Protein AF-A0A3S4GPA3-F1 (afdb_monomer_lite)

InterPro domains:
  IPR001967 Peptidase S11, D-alanyl-D-alanine carboxypeptidase A, N-terminal [PF00768] (3-70)
  IPR012338 Beta-lactamase/transpeptidase-like [G3DSA:3.40.710.10] (2-75)
  IPR012338 Beta-lactamase/transpeptidase-like [SSF56601] (4-69)

Radius of gyration: 16.52 Å; chains: 1; bounding box: 46×34×31 Å

Foldseek 3Di:
DCPPQPQPPADDPDPVPDDDVPGDGDPVNVVSVVVCCCPVPVVVVVVLLDQWDADPNDIDGRPPCVSVDPVPPDDD

pLDDT: mean 73.94, std 10.99, range [41.53, 86.06]

Secondary structure (DSSP, 8-state):
--TTTT-TT-B---SS----TT-B--HHHHHHHHHHHHHH-HHHHHHTT-SEEEETTEEEE-S-GGGG--TTSS--

Organism: Salmonella enterica I (NCBI:txid59201)

Sequence (76 aa):
MRNDWGLTNTTFQTVHGLDAPGQFSTARDMALLGKALIHDVPDEYAIHKEKEFTFNNIRQPNRNRLLWSTICMSTA

Structure (mmCIF, N/CA/C/O backbone):
data_AF-A0A3S4GPA3-F1
#
_entry.id   AF-A0A3S4GPA3-F1
#
loop_
_atom_site.group_PDB
_atom_site.id
_atom_site.type_symbol
_atom_site.label_atom_id
_atom_site.label_alt_id
_atom_site.label_comp_id
_atom_site.label_asym_id
_atom_site.label_entity_id
_atom_site.label_seq_id
_atom_site.pdbx_PDB_ins_code
_atom_site.Cartn_x
_atom_site.Cartn_y
_atom_site.Cartn_z
_atom_site.occupancy
_atom_site.B_iso_or_equiv
_atom_site.auth_seq_id
_atom_site.auth_comp_id
_atom_site.auth_asym_id
_atom_site.auth_atom_id
_atom_site.pdbx_PDB_model_num
ATOM 1 N N . MET A 1 1 ? -18.698 -3.048 1.781 1.00 49.59 1 MET A N 1
ATOM 2 C CA . MET A 1 1 ? -17.307 -2.539 1.706 1.00 49.59 1 MET A CA 1
ATOM 3 C C . MET A 1 1 ? -16.550 -2.651 3.033 1.00 49.59 1 MET A C 1
ATOM 5 O O . MET A 1 1 ? -15.566 -3.366 3.036 1.00 49.59 1 MET A O 1
ATOM 9 N N . ARG A 1 2 ? -16.953 -2.040 4.168 1.00 51.62 2 ARG A N 1
ATOM 10 C CA . ARG A 1 2 ? -16.208 -2.191 5.453 1.00 51.62 2 ARG A CA 1
ATOM 11 C C . ARG A 1 2 ? -16.397 -3.557 6.144 1.00 51.62 2 ARG A C 1
ATOM 13 O O . ARG A 1 2 ? -15.500 -4.039 6.820 1.00 51.62 2 ARG A O 1
ATOM 20 N N . ASN A 1 3 ? -17.563 -4.176 5.956 1.00 53.88 3 ASN A N 1
ATOM 21 C CA . ASN A 1 3 ? -17.989 -5.360 6.712 1.00 53.88 3 ASN A CA 1
ATOM 22 C C . ASN A 1 3 ? -17.595 -6.704 6.084 1.00 53.88 3 ASN A C 1
ATOM 24 O O . ASN A 1 3 ? -17.688 -7.725 6.754 1.00 53.88 3 ASN A O 1
ATOM 28 N N . ASP A 1 4 ? -17.147 -6.713 4.830 1.00 61.25 4 ASP A N 1
ATOM 29 C CA . ASP A 1 4 ? -16.937 -7.964 4.093 1.00 61.25 4 ASP A CA 1
ATOM 30 C C . ASP A 1 4 ? -15.551 -8.576 4.379 1.00 61.25 4 ASP A C 1
ATOM 32 O O . ASP A 1 4 ? -15.343 -9.765 4.164 1.00 61.25 4 ASP A O 1
ATOM 36 N N . TRP A 1 5 ? -14.596 -7.775 4.879 1.00 60.91 5 TRP A N 1
ATOM 37 C CA . TRP A 1 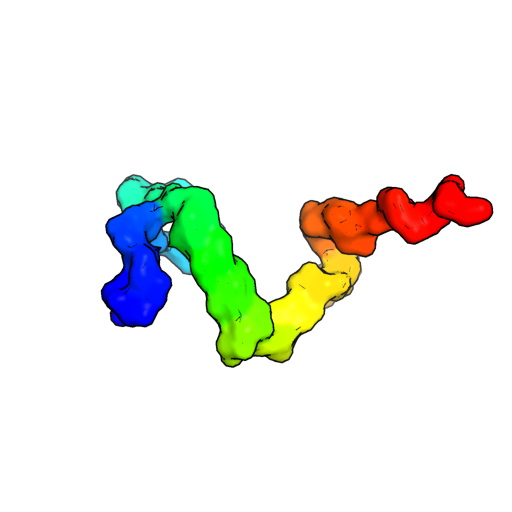5 ? -13.178 -8.154 5.051 1.00 60.91 5 TRP A CA 1
ATOM 38 C C . TRP A 1 5 ? -12.721 -8.219 6.522 1.00 60.91 5 TRP A C 1
ATOM 40 O O . TRP A 1 5 ? -11.535 -8.379 6.806 1.00 60.91 5 TRP A O 1
ATOM 50 N N . GLY A 1 6 ? -13.646 -8.081 7.480 1.00 68.19 6 GLY A N 1
ATOM 51 C CA . GLY A 1 6 ? -13.340 -8.177 8.916 1.00 68.19 6 GLY A CA 1
ATOM 52 C C . GLY A 1 6 ? -12.550 -6.996 9.502 1.00 68.19 6 GLY A C 1
ATOM 53 O O . GLY A 1 6 ? -12.021 -7.104 10.608 1.00 68.19 6 GLY A O 1
ATOM 54 N N . LEU A 1 7 ? -12.482 -5.868 8.788 1.00 71.88 7 LEU A N 1
ATOM 55 C CA . LEU A 1 7 ? -11.795 -4.644 9.214 1.00 71.88 7 LEU A CA 1
ATOM 56 C C . LEU A 1 7 ? -12.665 -3.881 10.219 1.00 71.88 7 LEU A C 1
ATOM 58 O O . LEU A 1 7 ? -13.435 -2.985 9.869 1.00 71.88 7 LEU A O 1
ATOM 62 N N . THR A 1 8 ? -12.584 -4.284 11.482 1.00 69.75 8 THR A N 1
ATOM 63 C CA . THR A 1 8 ? -13.471 -3.783 12.544 1.00 69.75 8 THR A CA 1
ATOM 64 C C . THR A 1 8 ? -13.015 -2.452 13.139 1.00 69.75 8 THR A C 1
ATOM 66 O O . THR A 1 8 ? -13.831 -1.749 13.728 1.00 69.75 8 THR A O 1
ATOM 69 N N . ASN A 1 9 ? -11.748 -2.064 12.952 1.00 70.06 9 ASN A N 1
ATOM 70 C CA . ASN A 1 9 ? -11.159 -0.856 13.536 1.00 70.06 9 ASN A CA 1
ATOM 71 C C . ASN A 1 9 ? -10.421 -0.011 12.489 1.00 70.06 9 ASN A C 1
ATOM 73 O O . ASN A 1 9 ? -9.350 0.534 12.758 1.00 70.06 9 ASN A O 1
ATOM 77 N N . THR A 1 10 ? -10.993 0.096 11.288 1.00 68.00 10 THR A N 1
ATOM 78 C CA . THR A 1 10 ? -10.403 0.876 10.198 1.00 68.00 10 THR A CA 1
ATOM 79 C C . THR A 1 10 ? -11.441 1.759 9.517 1.00 68.00 10 THR A C 1
ATOM 81 O O . THR A 1 10 ? -12.507 1.298 9.104 1.00 68.00 10 THR A O 1
ATOM 84 N N . THR A 1 11 ? -11.120 3.044 9.375 1.00 77.19 11 THR A N 1
ATOM 85 C CA . THR A 1 11 ? -11.882 4.016 8.586 1.00 77.19 11 THR A CA 1
ATOM 86 C C . THR A 1 11 ? -10.914 4.763 7.679 1.00 77.19 11 THR A C 1
ATOM 88 O O . THR A 1 11 ? -10.059 5.498 8.161 1.00 77.19 11 THR A O 1
ATOM 91 N N . PHE A 1 12 ? -11.052 4.587 6.365 1.00 74.81 12 PHE A N 1
ATOM 92 C CA . PHE A 1 12 ? -10.341 5.390 5.370 1.00 74.81 12 PHE A CA 1
ATOM 93 C C . PHE A 1 12 ? -11.243 6.548 4.936 1.00 74.81 12 PHE A C 1
ATOM 95 O O . PHE A 1 12 ? -12.373 6.317 4.510 1.00 74.81 12 PHE A O 1
ATOM 102 N N . GLN A 1 13 ? -10.758 7.781 5.082 1.00 74.25 13 GLN A N 1
ATOM 103 C CA . GLN A 1 13 ? -11.463 8.999 4.658 1.00 74.25 13 GLN A CA 1
ATOM 104 C C . GLN A 1 13 ? -10.885 9.545 3.345 1.00 74.25 13 GLN A C 1
ATOM 106 O O . GLN A 1 13 ? -11.580 10.232 2.604 1.00 74.25 13 GLN A O 1
ATOM 111 N N . THR A 1 14 ? -9.623 9.228 3.035 1.00 70.06 14 THR A N 1
ATOM 112 C CA . THR A 1 14 ? -8.938 9.665 1.811 1.00 70.06 14 THR A CA 1
ATOM 113 C C . THR A 1 14 ? -8.299 8.496 1.073 1.00 70.06 14 THR A C 1
ATOM 115 O O . THR A 1 14 ? -7.905 7.497 1.674 1.00 70.06 14 THR A O 1
ATOM 118 N N . VAL A 1 15 ? -8.163 8.642 -0.247 1.00 72.00 15 VAL A N 1
ATOM 119 C CA . VAL A 1 15 ? -7.572 7.622 -1.132 1.00 72.00 15 VAL A CA 1
ATOM 120 C C . VAL A 1 15 ? -6.040 7.572 -1.074 1.00 72.00 15 VAL A C 1
ATOM 122 O O . VAL A 1 15 ? -5.451 6.559 -1.425 1.00 72.00 15 VAL A O 1
ATOM 125 N N . HIS A 1 16 ? -5.387 8.648 -0.625 1.00 70.44 16 HIS A N 1
ATOM 126 C CA . HIS A 1 16 ? -3.922 8.780 -0.566 1.00 70.44 16 HIS A CA 1
ATOM 127 C C . HIS A 1 16 ? -3.358 8.722 0.864 1.00 70.44 16 HIS A C 1
ATOM 129 O O . HIS A 1 16 ? -2.147 8.632 1.040 1.00 70.44 16 HIS A O 1
ATOM 135 N N . GLY A 1 17 ? -4.214 8.796 1.887 1.00 64.94 17 GLY A N 1
ATOM 136 C CA . GLY A 1 17 ? -3.804 8.731 3.289 1.00 64.94 17 GLY A CA 1
ATOM 137 C C . GLY A 1 17 ? -3.121 9.981 3.842 1.00 64.94 17 GLY A C 1
ATOM 138 O O . GLY A 1 17 ? -2.352 9.867 4.790 1.00 64.94 17 GLY A O 1
ATOM 139 N N . LEU A 1 18 ? -3.407 11.162 3.277 1.00 69.06 18 LEU A N 1
ATOM 140 C CA . LEU A 1 18 ? -3.032 12.422 3.939 1.00 69.06 18 LEU A CA 1
ATOM 141 C C . LEU A 1 18 ? -4.010 12.676 5.089 1.00 69.06 18 LEU A C 1
ATOM 143 O O . LEU A 1 18 ? -5.113 12.124 5.082 1.00 69.06 18 LEU A O 1
ATOM 147 N N . ASP A 1 19 ? -3.594 13.504 6.048 1.00 60.16 19 ASP A N 1
ATOM 148 C CA . ASP A 1 19 ? -4.352 13.770 7.269 1.00 60.16 19 ASP A CA 1
ATOM 149 C C . ASP A 1 19 ? -5.816 14.089 6.972 1.00 60.16 19 ASP A C 1
ATOM 151 O O . ASP A 1 19 ? -6.162 15.080 6.325 1.00 60.16 19 ASP A O 1
ATOM 155 N N . ALA A 1 20 ? -6.679 13.218 7.477 1.00 64.94 20 ALA A N 1
ATOM 156 C CA . ALA A 1 20 ? -8.113 13.373 7.428 1.00 64.94 20 ALA A CA 1
ATOM 157 C C . ALA A 1 20 ? -8.657 13.089 8.831 1.00 64.94 20 ALA A C 1
ATOM 159 O O . ALA A 1 20 ? -8.389 12.014 9.380 1.00 64.94 20 ALA A O 1
ATOM 160 N N . PRO A 1 21 ? -9.405 14.026 9.437 1.00 70.25 21 PRO A N 1
ATOM 161 C CA . PRO A 1 21 ? -9.999 13.811 10.748 1.00 70.25 21 PRO A CA 1
ATOM 162 C C . PRO A 1 21 ? -10.836 12.524 10.751 1.00 70.25 21 PRO A C 1
ATOM 164 O O . PRO A 1 21 ? -11.764 12.374 9.959 1.00 70.25 21 PRO A O 1
ATOM 167 N N . GLY A 1 22 ? -10.493 11.576 11.626 1.00 72.38 22 GLY A N 1
ATOM 168 C CA . GLY A 1 22 ? -11.196 10.293 11.736 1.00 72.38 22 GLY A CA 1
ATOM 169 C C . GLY A 1 22 ? -10.720 9.194 10.778 1.00 72.38 22 GLY A C 1
ATOM 170 O O . GLY A 1 22 ? -11.362 8.144 10.722 1.00 72.38 22 GLY A O 1
ATOM 171 N N . GLN A 1 23 ? -9.611 9.389 10.054 1.00 77.56 23 GLN A N 1
ATOM 172 C CA . GLN A 1 23 ? -8.919 8.297 9.373 1.00 77.56 23 GLN A CA 1
ATOM 173 C C . GLN A 1 23 ? -8.028 7.534 10.357 1.00 77.56 23 GLN A C 1
ATOM 175 O O . GLN A 1 23 ? -7.094 8.092 10.925 1.00 77.56 23 GLN A O 1
ATOM 180 N N . PHE A 1 24 ? -8.304 6.249 10.553 1.00 79.88 24 PHE A N 1
ATOM 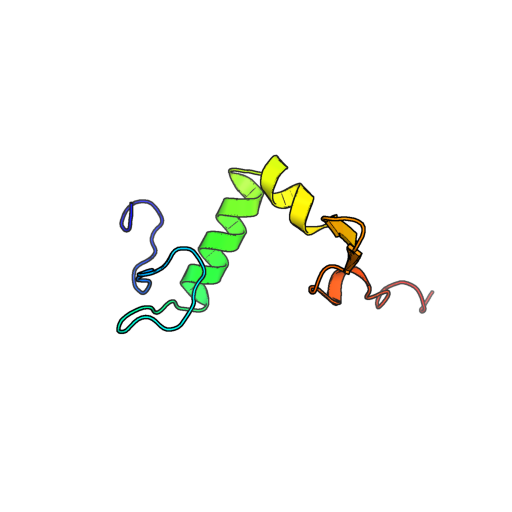181 C CA . PHE A 1 24 ? -7.496 5.383 11.410 1.00 79.88 24 PHE A CA 1
ATOM 182 C C . PHE A 1 24 ? -7.534 3.940 10.915 1.00 79.88 24 PHE A C 1
ATOM 184 O O . PHE A 1 24 ? -8.458 3.536 10.211 1.00 79.88 24 PHE A O 1
ATOM 191 N N . SER A 1 25 ? -6.516 3.171 11.283 1.00 79.44 25 SER A N 1
ATOM 192 C CA . SER A 1 25 ? -6.398 1.737 11.018 1.00 79.44 25 SER A CA 1
ATOM 193 C C . SER A 1 25 ? -5.650 1.079 12.179 1.00 79.44 25 SER A C 1
ATOM 195 O O . SER A 1 25 ? -5.014 1.767 12.981 1.00 79.44 25 SER A O 1
ATOM 197 N N . THR A 1 26 ? -5.700 -0.249 12.277 1.00 83.44 26 THR A N 1
ATOM 198 C CA . THR A 1 26 ? -4.932 -1.019 13.267 1.00 83.44 26 THR A CA 1
ATOM 199 C C . THR A 1 26 ? -3.908 -1.926 12.596 1.00 83.44 26 THR A C 1
ATOM 201 O O . THR A 1 26 ? -4.053 -2.309 11.437 1.00 83.44 26 THR A O 1
ATOM 204 N N . ALA A 1 27 ? -2.874 -2.332 13.340 1.00 80.94 27 ALA A N 1
ATOM 205 C CA . ALA A 1 27 ? -1.856 -3.253 12.826 1.00 80.94 27 ALA A CA 1
ATOM 206 C C . ALA A 1 27 ? -2.458 -4.582 12.326 1.00 80.94 27 ALA A C 1
ATOM 208 O O . ALA A 1 27 ? -2.011 -5.128 11.319 1.00 80.94 27 ALA A O 1
ATOM 209 N N . ARG A 1 28 ? -3.501 -5.084 13.004 1.00 82.75 28 ARG A N 1
ATOM 210 C CA . ARG A 1 28 ? -4.227 -6.298 12.605 1.00 82.75 28 ARG A CA 1
ATOM 211 C C . ARG A 1 28 ? -4.931 -6.110 11.264 1.00 82.75 28 ARG A C 1
ATOM 213 O O . ARG A 1 28 ? -4.798 -6.956 10.385 1.00 82.75 28 ARG A O 1
ATOM 220 N N . ASP A 1 29 ? -5.646 -5.005 11.114 1.00 79.62 29 ASP A N 1
ATOM 221 C CA . ASP A 1 29 ? -6.419 -4.713 9.909 1.00 79.62 29 ASP A CA 1
ATOM 222 C C . ASP A 1 29 ? -5.491 -4.491 8.700 1.00 79.62 29 ASP A C 1
ATOM 224 O O . ASP A 1 29 ? -5.744 -5.017 7.617 1.00 79.62 29 ASP A O 1
ATOM 228 N N . MET A 1 30 ? -4.343 -3.834 8.902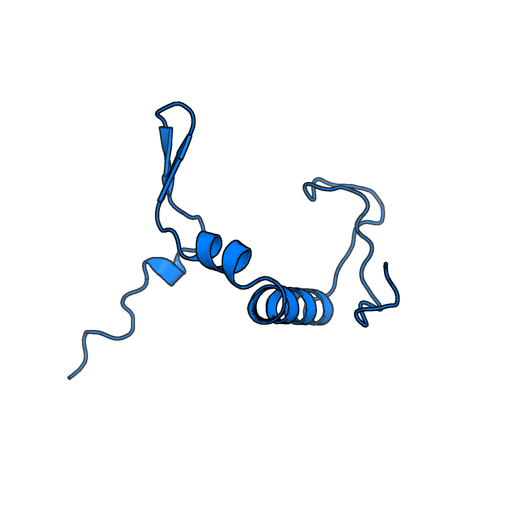 1.00 80.94 30 MET A N 1
ATOM 229 C CA . MET A 1 30 ? -3.306 -3.703 7.868 1.00 80.94 30 MET A CA 1
ATOM 230 C C . MET A 1 30 ? -2.696 -5.053 7.458 1.00 80.94 30 MET A C 1
ATOM 232 O O . MET A 1 30 ? -2.403 -5.259 6.281 1.00 80.94 30 MET A O 1
ATOM 236 N N . ALA A 1 31 ? -2.526 -5.992 8.394 1.00 82.50 31 ALA A N 1
ATOM 237 C CA . ALA A 1 31 ? -2.032 -7.332 8.079 1.00 82.50 31 ALA A CA 1
ATOM 238 C C . ALA A 1 31 ? -3.052 -8.157 7.274 1.00 82.50 31 ALA A C 1
ATOM 240 O O . ALA A 1 31 ? -2.668 -8.881 6.354 1.00 82.50 31 ALA A O 1
ATOM 241 N N . LEU A 1 32 ? -4.348 -8.027 7.582 1.00 84.25 32 LEU A N 1
ATOM 242 C CA . LEU A 1 32 ? -5.419 -8.659 6.806 1.00 84.25 32 LEU A CA 1
ATOM 243 C C . LEU A 1 32 ? -5.475 -8.106 5.378 1.00 84.25 32 LEU A C 1
ATOM 245 O O . LEU A 1 32 ? -5.547 -8.889 4.433 1.00 84.25 32 LEU A O 1
ATOM 249 N N . LEU A 1 33 ? -5.348 -6.785 5.220 1.00 83.44 33 LEU A N 1
ATOM 250 C CA . LEU A 1 33 ? -5.256 -6.139 3.909 1.00 83.44 33 LEU A CA 1
ATOM 251 C C . LEU A 1 33 ? -4.050 -6.638 3.105 1.00 83.44 33 LEU A C 1
ATOM 253 O O . LEU A 1 33 ? -4.202 -6.995 1.941 1.00 83.44 33 LEU A O 1
ATOM 257 N N . GLY A 1 34 ? -2.868 -6.725 3.723 1.00 80.81 34 GLY A N 1
ATOM 258 C CA . GLY A 1 34 ? -1.676 -7.261 3.061 1.00 80.81 34 GLY A CA 1
ATOM 259 C C . GLY A 1 34 ? -1.849 -8.715 2.613 1.00 80.81 34 GLY A C 1
ATOM 260 O O . GLY A 1 34 ? -1.435 -9.075 1.514 1.00 80.81 34 GLY A O 1
ATOM 261 N N . LYS A 1 35 ? -2.510 -9.545 3.428 1.00 84.38 35 LYS A N 1
ATOM 262 C CA . LYS A 1 35 ? -2.813 -10.938 3.074 1.00 84.38 35 LYS A CA 1
ATOM 263 C C . LYS A 1 35 ? -3.784 -11.035 1.893 1.00 84.38 35 LYS A C 1
ATOM 265 O O . LYS A 1 35 ? -3.545 -11.840 0.998 1.00 84.38 35 LYS A O 1
ATOM 270 N N . ALA A 1 36 ? -4.846 -10.230 1.891 1.00 84.25 36 ALA A N 1
ATOM 271 C CA . ALA A 1 36 ? -5.814 -10.187 0.796 1.00 84.25 36 ALA A CA 1
ATOM 272 C C . ALA A 1 36 ? -5.1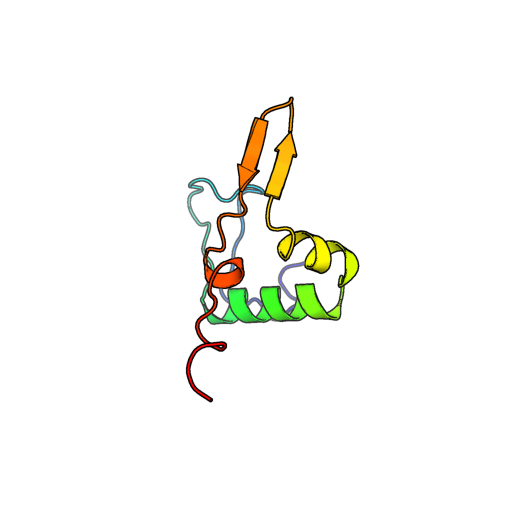62 -9.706 -0.509 1.00 84.25 36 ALA A C 1
ATOM 274 O O . ALA A 1 36 ? -5.359 -10.319 -1.549 1.00 84.25 36 ALA A O 1
ATOM 275 N N . LEU A 1 37 ? -4.294 -8.689 -0.449 1.00 81.50 37 LEU A N 1
ATOM 276 C CA . LEU A 1 37 ? -3.554 -8.196 -1.615 1.00 81.50 37 LEU A CA 1
ATOM 277 C C . LEU A 1 37 ? -2.708 -9.302 -2.273 1.00 81.50 37 LEU A C 1
ATOM 279 O O . LEU A 1 37 ? -2.699 -9.435 -3.491 1.00 81.50 37 LEU A O 1
ATOM 283 N N . ILE A 1 38 ? -2.028 -10.122 -1.466 1.00 83.25 38 ILE A N 1
ATOM 284 C CA . ILE A 1 38 ? -1.204 -11.238 -1.959 1.00 83.25 38 ILE A CA 1
ATOM 285 C C . ILE A 1 38 ? -2.064 -12.337 -2.597 1.00 83.25 38 ILE A C 1
ATOM 287 O O . ILE A 1 38 ? -1.658 -12.927 -3.596 1.00 83.25 38 ILE A O 1
ATOM 291 N N . HIS A 1 39 ? -3.208 -12.656 -1.988 1.00 83.69 39 HIS A N 1
ATOM 292 C CA . HIS A 1 39 ? -4.022 -13.810 -2.370 1.00 83.69 39 HIS A CA 1
ATOM 293 C C . HIS A 1 39 ? -5.002 -13.502 -3.509 1.00 83.69 39 HIS A C 1
ATOM 295 O O . HIS A 1 39 ? -5.129 -14.294 -4.438 1.00 83.69 39 HIS A O 1
ATOM 301 N N . ASP A 1 40 ? -5.684 -12.360 -3.437 1.00 82.25 40 ASP A N 1
ATOM 302 C CA . ASP A 1 40 ? -6.833 -12.052 -4.291 1.00 82.25 40 ASP A CA 1
ATOM 303 C C . ASP A 1 40 ? -6.436 -11.256 -5.544 1.00 82.25 40 ASP A C 1
ATOM 305 O O . ASP A 1 40 ? -7.123 -11.336 -6.561 1.00 82.25 40 ASP A O 1
ATOM 309 N N . VAL A 1 41 ? -5.325 -10.507 -5.497 1.00 86.06 41 VAL A N 1
ATOM 310 C CA . VAL A 1 41 ? -4.821 -9.687 -6.618 1.00 86.06 41 VAL A CA 1
ATOM 311 C C . VAL A 1 41 ? -3.303 -9.853 -6.817 1.00 86.06 41 VAL A C 1
ATOM 313 O O . VAL A 1 41 ? -2.536 -8.893 -6.699 1.00 86.06 41 VAL A O 1
ATOM 316 N N . PRO A 1 42 ? -2.835 -11.073 -7.144 1.00 82.06 42 PRO A N 1
ATOM 317 C CA . PRO A 1 42 ? -1.406 -11.380 -7.232 1.00 82.06 42 PRO A CA 1
ATOM 318 C C . PRO A 1 42 ? -0.662 -10.556 -8.294 1.00 82.06 42 PRO A C 1
ATOM 320 O O . PRO A 1 42 ? 0.517 -10.251 -8.107 1.00 82.06 42 PRO A O 1
ATOM 323 N N . ASP A 1 43 ? -1.340 -10.164 -9.377 1.00 79.50 43 ASP A N 1
ATOM 324 C CA . ASP A 1 43 ? -0.758 -9.339 -10.441 1.00 79.50 43 ASP A CA 1
ATOM 325 C C . ASP A 1 43 ? -0.439 -7.919 -9.950 1.00 79.50 43 ASP A C 1
ATOM 327 O O . ASP A 1 43 ? 0.656 -7.414 -10.188 1.00 79.50 43 ASP A O 1
ATOM 331 N N . GLU A 1 44 ? -1.342 -7.310 -9.176 1.00 79.56 44 GLU A N 1
ATOM 332 C CA . GLU A 1 44 ? -1.117 -5.993 -8.567 1.00 79.56 44 GLU A CA 1
ATOM 333 C C . GLU A 1 44 ? -0.030 -6.081 -7.484 1.00 79.56 44 GLU A C 1
ATOM 335 O O . GLU A 1 44 ? 0.871 -5.243 -7.404 1.00 79.56 44 GLU A O 1
ATOM 340 N N . TYR A 1 45 ? -0.042 -7.161 -6.689 1.00 77.81 45 TYR A N 1
ATOM 341 C CA . TYR A 1 45 ? 0.999 -7.415 -5.694 1.00 77.81 45 TYR A CA 1
ATOM 342 C C . TYR A 1 45 ? 2.394 -7.555 -6.325 1.00 77.81 45 TYR A C 1
ATOM 344 O O . TYR A 1 45 ? 3.392 -7.141 -5.728 1.00 77.81 45 TYR A O 1
ATOM 352 N N . ALA A 1 46 ? 2.493 -8.100 -7.541 1.00 80.69 46 ALA A N 1
ATOM 353 C CA . ALA A 1 46 ? 3.769 -8.290 -8.220 1.00 80.69 46 ALA A CA 1
ATOM 354 C C . ALA A 1 46 ? 4.515 -6.969 -8.474 1.00 80.69 46 ALA A C 1
ATOM 356 O O . ALA A 1 46 ? 5.745 -6.978 -8.422 1.00 80.69 46 ALA A O 1
ATOM 357 N N . ILE A 1 47 ? 3.811 -5.848 -8.659 1.00 80.56 47 ILE A N 1
ATOM 358 C CA . ILE A 1 47 ? 4.412 -4.516 -8.861 1.00 80.56 47 ILE A CA 1
ATOM 359 C C . ILE A 1 47 ? 5.191 -4.078 -7.609 1.00 80.56 47 ILE A C 1
ATOM 361 O O . ILE A 1 47 ? 6.239 -3.438 -7.694 1.00 80.56 47 ILE A O 1
ATOM 365 N N . HIS A 1 48 ? 4.767 -4.503 -6.415 1.00 74.25 48 HIS A N 1
ATOM 366 C CA . HIS A 1 48 ? 5.430 -4.134 -5.161 1.00 74.25 48 HIS A CA 1
ATOM 367 C C . HIS A 1 48 ? 6.844 -4.714 -5.001 1.00 74.25 48 HIS A C 1
ATOM 369 O O . HIS A 1 48 ? 7.583 -4.243 -4.130 1.00 74.25 48 HIS A O 1
ATOM 375 N N . LYS A 1 49 ? 7.239 -5.707 -5.814 1.00 80.19 49 LYS A N 1
ATOM 376 C CA . LYS A 1 49 ? 8.605 -6.266 -5.828 1.00 80.19 49 LYS A CA 1
ATOM 377 C C . LYS A 1 49 ? 9.545 -5.534 -6.790 1.00 80.19 49 LYS A C 1
ATOM 379 O O . LYS A 1 49 ? 10.751 -5.789 -6.764 1.00 80.19 49 LYS A O 1
ATOM 384 N N . GLU A 1 50 ? 9.017 -4.653 -7.640 1.00 81.00 50 GLU A N 1
ATOM 385 C CA . GLU A 1 50 ? 9.826 -3.863 -8.562 1.00 81.00 50 GLU A CA 1
ATOM 386 C C . GLU A 1 50 ? 10.737 -2.935 -7.764 1.00 81.00 50 GLU A C 1
ATOM 388 O O . GLU A 1 50 ? 10.301 -2.195 -6.883 1.00 81.00 50 GLU A O 1
ATOM 393 N N . LYS A 1 51 ? 12.039 -3.021 -8.035 1.00 77.19 51 LYS A N 1
ATOM 394 C CA . LYS A 1 51 ? 13.059 -2.280 -7.289 1.00 77.19 51 LYS A CA 1
ATOM 395 C C . LYS A 1 51 ? 13.122 -0.812 -7.684 1.00 77.19 51 LYS A C 1
ATOM 397 O O . LYS A 1 51 ? 13.531 0.020 -6.875 1.00 77.19 51 LYS A O 1
ATOM 402 N N . GLU A 1 52 ? 12.722 -0.498 -8.907 1.00 78.75 52 GLU A N 1
ATOM 403 C CA . GLU A 1 52 ? 12.787 0.838 -9.475 1.00 78.75 52 GLU A CA 1
ATOM 404 C C . GLU A 1 52 ? 11.655 1.045 -10.474 1.00 78.75 52 GLU A C 1
ATOM 406 O O . GLU A 1 52 ? 11.333 0.142 -11.240 1.00 78.75 52 GLU A O 1
ATOM 411 N N . PHE A 1 53 ? 11.112 2.257 -10.496 1.00 83.81 53 PHE A N 1
ATOM 412 C CA . PHE A 1 53 ? 10.104 2.691 -11.451 1.00 83.81 53 PHE A CA 1
ATOM 413 C C . PHE A 1 53 ? 10.563 3.989 -12.120 1.00 83.81 53 PHE A C 1
ATOM 415 O O . PHE A 1 53 ? 11.134 4.858 -11.460 1.00 83.81 53 PHE A O 1
ATOM 422 N N . THR A 1 54 ? 10.335 4.144 -13.426 1.00 82.38 54 THR A N 1
ATOM 423 C CA . THR A 1 54 ? 10.662 5.388 -14.142 1.00 82.38 54 THR A CA 1
ATOM 424 C C . THR A 1 54 ? 9.379 6.111 -14.504 1.00 82.38 54 THR A C 1
ATOM 426 O O . THR A 1 54 ? 8.580 5.607 -15.287 1.00 82.38 54 THR A O 1
ATOM 429 N N . PHE A 1 55 ? 9.212 7.320 -13.972 1.00 81.12 55 PHE A N 1
ATOM 430 C CA . PHE A 1 55 ? 8.097 8.194 -14.318 1.00 81.12 55 PHE A CA 1
ATOM 431 C C . PHE A 1 55 ? 8.629 9.543 -14.771 1.00 81.12 55 PHE A C 1
ATOM 433 O O . PHE A 1 55 ? 9.442 10.144 -14.071 1.00 81.12 55 PHE A O 1
ATOM 440 N N . ASN A 1 56 ? 8.170 10.024 -15.929 1.00 81.31 56 ASN A N 1
ATOM 441 C CA . ASN A 1 56 ? 8.588 11.315 -16.482 1.00 81.31 56 ASN A CA 1
ATOM 442 C C . ASN A 1 56 ? 10.128 11.469 -16.549 1.00 81.31 56 ASN A C 1
ATOM 444 O O . ASN A 1 56 ? 10.686 12.474 -16.118 1.00 81.31 56 ASN A O 1
ATOM 448 N N . ASN A 1 57 ? 10.819 10.419 -17.012 1.00 81.12 57 ASN A N 1
ATOM 449 C CA . ASN A 1 57 ? 12.284 10.285 -17.064 1.00 81.12 57 ASN A CA 1
ATOM 450 C C . ASN A 1 57 ? 13.027 10.359 -15.713 1.00 81.12 57 ASN A C 1
ATOM 452 O O . ASN A 1 57 ? 14.258 10.368 -1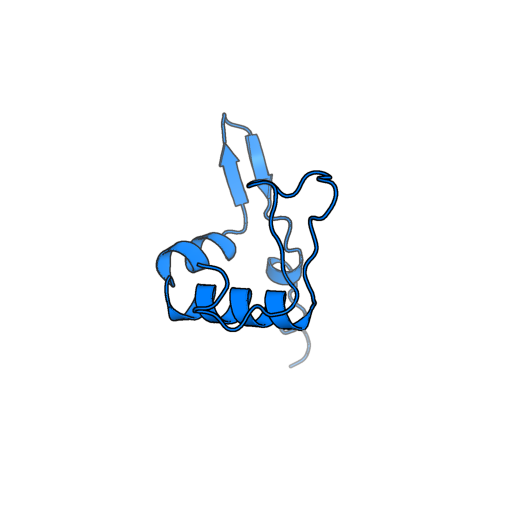5.694 1.00 81.12 57 ASN A O 1
ATOM 456 N N . ILE A 1 58 ? 12.318 10.351 -14.583 1.00 78.38 58 ILE A N 1
ATOM 457 C CA . ILE A 1 58 ? 12.913 10.313 -13.246 1.00 78.38 58 ILE A CA 1
ATOM 458 C C . ILE A 1 58 ? 12.808 8.885 -12.707 1.00 78.38 58 ILE A C 1
ATOM 460 O O . ILE A 1 58 ? 11.711 8.350 -12.527 1.00 78.38 58 ILE A O 1
ATOM 464 N N . ARG A 1 59 ? 13.965 8.270 -12.434 1.00 84.19 59 ARG A N 1
ATOM 465 C CA . ARG A 1 59 ? 14.052 6.967 -11.761 1.00 84.19 59 ARG A CA 1
ATOM 466 C C . ARG A 1 59 ? 13.735 7.136 -10.280 1.00 84.19 59 ARG A C 1
ATOM 468 O O . ARG A 1 59 ? 14.392 7.905 -9.581 1.00 84.19 59 ARG A O 1
ATOM 475 N N . GLN A 1 60 ? 12.740 6.401 -9.807 1.00 80.94 60 GLN A N 1
ATOM 476 C CA . GLN A 1 60 ? 12.300 6.372 -8.422 1.00 80.94 60 GLN A CA 1
ATOM 477 C C . GLN A 1 60 ? 12.514 4.957 -7.870 1.00 80.94 60 GLN A C 1
ATOM 479 O O . GLN A 1 60 ? 11.828 4.025 -8.296 1.00 80.94 60 GLN A O 1
ATOM 484 N N . PRO A 1 61 ? 13.473 4.756 -6.949 1.00 84.75 61 PRO A N 1
ATOM 485 C CA . PRO A 1 61 ? 13.657 3.462 -6.314 1.00 84.75 61 PRO A CA 1
ATOM 486 C C . PRO A 1 61 ? 12.498 3.165 -5.361 1.00 84.75 61 PRO A C 1
ATOM 488 O O . PRO A 1 61 ? 11.946 4.061 -4.712 1.00 84.75 61 PRO A O 1
ATOM 491 N N . ASN A 1 62 ? 12.156 1.887 -5.238 1.00 82.19 62 ASN A N 1
ATOM 492 C CA . ASN A 1 62 ? 11.150 1.426 -4.297 1.00 82.19 62 ASN A CA 1
ATOM 493 C C . ASN A 1 62 ? 11.596 1.731 -2.860 1.00 82.19 62 ASN A C 1
ATOM 495 O O . ASN A 1 62 ? 12.728 1.447 -2.456 1.00 82.19 62 ASN A O 1
ATOM 499 N N . ARG A 1 63 ? 10.689 2.321 -2.077 1.00 82.25 63 ARG A N 1
ATOM 500 C CA . ARG A 1 63 ? 10.957 2.734 -0.694 1.00 82.25 63 ARG A CA 1
ATOM 501 C C . ARG A 1 63 ? 11.075 1.551 0.267 1.00 82.25 63 ARG A C 1
ATOM 503 O O . ARG A 1 63 ? 11.607 1.723 1.365 1.00 82.25 63 ARG A O 1
ATOM 510 N N . ASN A 1 64 ? 10.623 0.360 -0.127 1.00 80.69 64 ASN A N 1
ATOM 511 C CA . ASN A 1 64 ? 10.820 -0.855 0.647 1.00 80.69 64 ASN A CA 1
ATOM 512 C C . ASN A 1 64 ? 12.289 -1.308 0.586 1.00 80.69 64 ASN A C 1
ATOM 514 O O . ASN A 1 64 ? 12.705 -2.065 -0.293 1.00 80.69 64 ASN A O 1
ATOM 518 N N . ARG A 1 65 ? 13.082 -0.866 1.569 1.00 77.50 65 ARG A N 1
ATOM 519 C CA . ARG A 1 65 ? 14.510 -1.203 1.693 1.00 77.50 65 ARG A CA 1
ATOM 520 C C . ARG A 1 65 ? 14.776 -2.699 1.885 1.00 77.50 65 ARG A C 1
ATOM 522 O O . ARG A 1 65 ? 15.886 -3.139 1.604 1.00 77.50 65 ARG A O 1
ATOM 529 N N . LEU A 1 66 ? 13.784 -3.490 2.310 1.00 81.25 66 LEU A N 1
ATOM 530 C CA . LEU A 1 66 ? 13.945 -4.941 2.450 1.00 81.25 66 LEU A CA 1
ATOM 531 C C . LEU A 1 66 ? 14.152 -5.636 1.097 1.00 81.25 66 LEU A C 1
ATOM 533 O O . LEU A 1 66 ? 14.834 -6.652 1.053 1.00 81.25 66 LEU A O 1
ATOM 537 N N . LEU A 1 67 ? 13.680 -5.054 -0.014 1.00 78.75 67 LEU A N 1
ATOM 538 C CA . LEU A 1 67 ? 13.945 -5.574 -1.368 1.00 78.75 67 LEU A CA 1
ATOM 539 C C . LEU A 1 67 ? 15.432 -5.510 -1.760 1.00 78.75 67 LEU A C 1
ATOM 541 O O . LEU A 1 67 ? 15.873 -6.186 -2.692 1.00 78.75 67 LEU A O 1
ATOM 545 N N . TRP A 1 68 ? 16.203 -4.678 -1.061 1.00 76.31 68 TRP A N 1
ATOM 546 C CA . TRP A 1 68 ? 17.637 -4.483 -1.259 1.00 76.31 68 TRP A CA 1
ATOM 547 C C . TRP A 1 68 ? 18.480 -5.187 -0.195 1.00 76.31 68 TRP A C 1
ATOM 549 O O . TRP A 1 68 ? 19.706 -5.139 -0.254 1.00 76.31 68 TRP A O 1
ATOM 559 N N . SER A 1 69 ? 17.837 -5.821 0.787 1.00 73.25 69 SER A N 1
ATOM 560 C CA . SER A 1 69 ? 18.525 -6.490 1.880 1.00 73.25 69 SER A CA 1
ATOM 561 C C . SER A 1 69 ? 19.021 -7.869 1.446 1.00 73.25 69 SER A C 1
ATOM 563 O O . SER A 1 69 ? 18.233 -8.773 1.181 1.00 73.25 69 SER A O 1
ATOM 565 N N . THR A 1 70 ? 20.342 -8.044 1.418 1.00 60.44 70 THR A N 1
ATOM 566 C CA . THR A 1 70 ? 21.021 -9.326 1.159 1.00 60.44 70 THR A CA 1
ATOM 567 C C . THR A 1 70 ? 21.373 -10.048 2.467 1.00 60.44 70 THR A C 1
ATOM 569 O O . THR A 1 70 ? 22.403 -10.711 2.556 1.00 60.44 70 THR A O 1
ATOM 572 N N . ILE A 1 71 ? 20.549 -9.928 3.518 1.00 57.00 71 ILE A N 1
ATOM 573 C CA . ILE A 1 71 ? 20.848 -10.505 4.850 1.00 57.00 71 ILE A CA 1
ATOM 574 C C . ILE A 1 71 ? 20.988 -12.049 4.828 1.00 57.00 71 ILE A C 1
ATOM 576 O O . ILE A 1 71 ? 21.432 -12.636 5.807 1.00 57.00 71 ILE A O 1
ATOM 580 N N . CYS A 1 72 ? 20.722 -12.724 3.703 1.00 46.94 72 CYS A N 1
ATOM 581 C CA . CYS A 1 72 ? 20.863 -14.177 3.575 1.00 46.94 72 CYS A CA 1
ATOM 582 C C . CYS A 1 72 ? 21.808 -14.654 2.446 1.00 46.94 72 CYS A C 1
ATOM 584 O O . CYS A 1 72 ? 21.546 -15.681 1.833 1.00 46.94 72 CYS A O 1
ATOM 586 N N . MET A 1 73 ? 22.913 -13.954 2.151 1.00 49.25 73 MET A N 1
ATOM 587 C CA . MET A 1 73 ? 24.021 -14.545 1.362 1.00 49.25 73 MET A CA 1
ATOM 588 C C . MET A 1 73 ? 25.412 -14.100 1.853 1.00 49.25 73 MET A C 1
ATOM 590 O O . MET A 1 73 ? 26.157 -13.464 1.114 1.00 49.25 73 MET A O 1
ATOM 594 N N . SER A 1 74 ? 25.781 -14.400 3.105 1.00 49.12 74 SER A N 1
ATOM 595 C CA . SER A 1 74 ? 27.178 -14.226 3.566 1.00 49.12 74 SER A CA 1
ATOM 596 C C . SER A 1 74 ? 27.627 -15.193 4.674 1.00 49.12 74 SER A C 1
ATOM 598 O O . SER A 1 74 ? 28.660 -14.964 5.299 1.00 49.12 74 SER A O 1
ATOM 600 N N . THR A 1 75 ? 26.914 -16.289 4.923 1.00 47.00 75 THR A N 1
ATOM 601 C CA . THR A 1 75 ? 27.388 -17.326 5.855 1.00 47.00 75 THR A CA 1
ATOM 602 C C . THR A 1 75 ? 27.005 -18.707 5.342 1.00 47.00 75 THR A C 1
ATOM 604 O O . THR A 1 75 ? 26.004 -19.289 5.753 1.00 47.00 75 THR A O 1
ATOM 607 N N . ALA A 1 76 ? 27.816 -19.202 4.413 1.00 41.53 76 ALA A N 1
ATOM 608 C CA . ALA A 1 76 ? 28.058 -20.618 4.176 1.00 41.53 76 ALA A 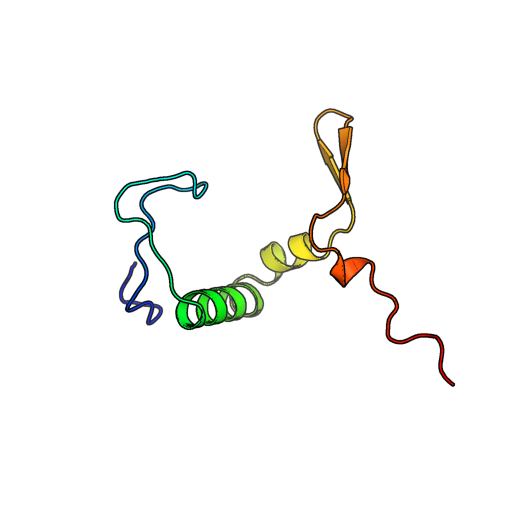CA 1
ATOM 609 C C . ALA A 1 76 ? 29.565 -20.785 3.963 1.00 41.53 76 ALA A C 1
ATOM 611 O O . ALA A 1 76 ? 30.136 -19.926 3.250 1.00 41.53 76 ALA A O 1
#